Protein AF-A0A3Q9FJ84-F1 (afdb_monomer_lite)

Radius of gyration: 42.08 Å; chains: 1; bounding box: 73×73×122 Å

Secondary structure (DSSP, 8-state):
-------EEEETTTEEEE-HHHHHHHHTTHHHHHHHHHHHHHHHHHHHHHHHHHHHHHHHHHHHHHHHHHHHHHHHHHHHHHHHHHS-S--TTSSS--------------------------------------PPPPPPP-------

Structure (mmCIF, N/CA/C/O backbone):
data_AF-A0A3Q9FJ84-F1
#
_entry.id   AF-A0A3Q9FJ84-F1
#
loop_
_atom_site.group_PDB
_atom_site.id
_atom_site.type_symbol
_atom_site.label_atom_id
_atom_site.label_alt_id
_atom_site.label_comp_id
_atom_site.label_asym_id
_atom_site.label_entity_id
_atom_site.label_seq_id
_atom_site.pdbx_PDB_ins_code
_atom_site.Cartn_x
_atom_site.Cartn_y
_atom_site.Cartn_z
_atom_site.occupancy
_atom_site.B_iso_or_equiv
_atom_site.auth_seq_id
_atom_site.auth_comp_id
_atom_site.auth_asym_id
_atom_site.auth_atom_id
_atom_site.pdbx_PDB_model_num
ATOM 1 N N . MET A 1 1 ? 11.423 -20.406 -17.047 1.00 38.44 1 MET A N 1
ATOM 2 C CA . MET A 1 1 ? 10.551 -19.745 -18.042 1.00 38.44 1 MET A CA 1
ATOM 3 C C . MET A 1 1 ? 11.331 -18.610 -18.683 1.00 38.44 1 MET A C 1
ATOM 5 O O . MET A 1 1 ? 11.472 -17.560 -18.074 1.00 38.44 1 MET A O 1
ATOM 9 N N . THR A 1 2 ? 11.913 -18.832 -19.858 1.00 38.97 2 THR A N 1
ATOM 10 C CA . THR A 1 2 ? 12.602 -17.788 -20.625 1.00 38.97 2 THR A CA 1
ATOM 11 C C . THR A 1 2 ? 11.566 -17.025 -21.441 1.00 38.97 2 THR A C 1
ATOM 13 O O . THR A 1 2 ? 11.065 -17.511 -22.450 1.00 38.97 2 THR A O 1
ATOM 16 N N . THR A 1 3 ? 11.183 -15.840 -20.976 1.00 48.41 3 THR A N 1
ATOM 17 C CA . THR A 1 3 ? 10.421 -14.887 -21.786 1.00 48.41 3 THR A CA 1
ATOM 18 C C . THR A 1 3 ? 11.305 -14.413 -22.929 1.00 48.41 3 THR A C 1
ATOM 20 O O . THR A 1 3 ? 12.173 -13.565 -22.726 1.00 48.41 3 THR A O 1
ATOM 23 N N . GLU A 1 4 ? 11.104 -14.959 -24.126 1.00 56.22 4 GLU A N 1
ATOM 24 C CA . GLU A 1 4 ? 11.737 -14.418 -25.322 1.00 56.22 4 GLU A CA 1
ATOM 25 C C . GLU A 1 4 ? 11.296 -12.963 -25.498 1.00 56.22 4 GLU A C 1
ATOM 27 O O . GLU A 1 4 ? 10.110 -12.643 -25.651 1.00 56.22 4 GLU A O 1
ATOM 32 N N . LEU A 1 5 ? 12.264 -12.054 -25.406 1.00 62.16 5 LEU A N 1
ATOM 33 C CA 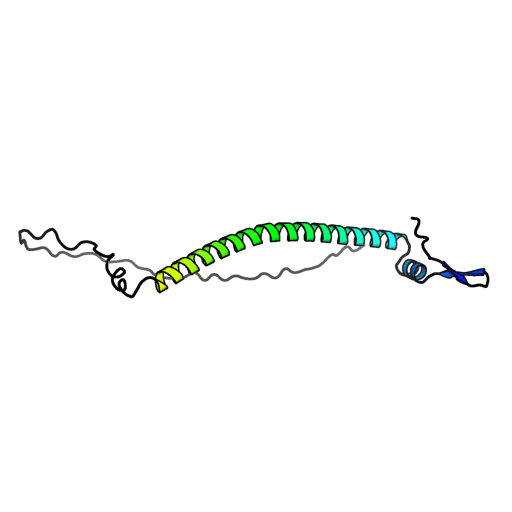. LEU A 1 5 ? 12.066 -10.639 -25.656 1.00 62.16 5 LEU A CA 1
ATOM 34 C C . LEU A 1 5 ? 11.735 -10.500 -27.147 1.00 62.16 5 LEU A C 1
ATOM 36 O O . LEU A 1 5 ? 12.631 -10.466 -27.984 1.00 62.16 5 LEU A O 1
ATOM 40 N N . LYS A 1 6 ? 10.435 -10.467 -27.476 1.00 70.06 6 LYS A N 1
ATOM 41 C CA . LYS A 1 6 ? 9.871 -10.242 -28.823 1.00 70.06 6 LYS A CA 1
ATOM 42 C C . LYS A 1 6 ? 10.249 -8.852 -29.358 1.00 70.06 6 LYS A C 1
ATOM 44 O O . LYS A 1 6 ? 9.405 -7.959 -29.455 1.00 70.06 6 LYS A O 1
ATOM 49 N N . LEU A 1 7 ? 11.533 -8.641 -29.619 1.00 68.06 7 LEU A N 1
ATOM 50 C CA . LEU A 1 7 ? 12.138 -7.364 -30.004 1.00 68.06 7 LEU A CA 1
ATOM 51 C C . LEU A 1 7 ? 12.165 -7.160 -31.507 1.00 68.06 7 LEU A C 1
ATOM 53 O O . LEU A 1 7 ? 12.239 -6.022 -31.962 1.00 68.06 7 LEU A O 1
ATOM 57 N N . LEU A 1 8 ? 12.065 -8.247 -32.259 1.00 69.00 8 LEU A N 1
ATOM 58 C CA . LEU A 1 8 ? 12.000 -8.239 -33.704 1.00 69.00 8 LEU A CA 1
ATOM 59 C C . LEU A 1 8 ? 10.720 -8.944 -34.132 1.00 69.00 8 LEU A C 1
ATOM 61 O O . LEU A 1 8 ? 10.370 -10.000 -33.602 1.00 69.00 8 LEU A O 1
ATOM 65 N N . THR A 1 9 ? 10.020 -8.339 -35.080 1.00 69.31 9 THR A N 1
ATOM 66 C CA . THR A 1 9 ? 8.947 -8.988 -35.822 1.00 69.31 9 THR A CA 1
ATOM 67 C C . THR A 1 9 ? 9.513 -9.407 -37.171 1.00 69.31 9 THR A C 1
ATOM 69 O O . THR A 1 9 ? 10.012 -8.589 -37.948 1.00 69.31 9 THR A O 1
ATOM 72 N N . LEU A 1 10 ? 9.496 -10.715 -37.420 1.00 66.06 10 LEU A N 1
ATOM 73 C CA . LEU A 1 10 ? 9.927 -11.292 -38.686 1.00 66.06 10 LEU A CA 1
ATOM 74 C C . LEU A 1 10 ? 8.773 -11.164 -39.678 1.00 66.06 10 LEU A C 1
ATOM 76 O O . LEU A 1 10 ? 7.691 -11.705 -39.452 1.00 66.06 10 LEU A O 1
ATOM 80 N N . ILE A 1 11 ? 8.991 -10.413 -40.755 1.00 67.94 11 ILE A N 1
ATOM 81 C CA . ILE A 1 11 ? 8.057 -10.350 -41.879 1.00 67.94 11 ILE A CA 1
ATOM 82 C C . ILE A 1 11 ? 8.504 -11.389 -42.908 1.00 67.94 11 ILE A C 1
ATOM 84 O O . ILE A 1 11 ? 9.704 -11.598 -43.088 1.00 67.94 11 ILE A O 1
ATOM 88 N N . ALA A 1 12 ? 7.537 -12.024 -43.580 1.00 57.12 12 ALA A N 1
ATOM 89 C CA . ALA A 1 12 ? 7.677 -13.165 -44.497 1.00 57.12 12 ALA A CA 1
ATOM 90 C C . ALA A 1 12 ? 8.763 -13.045 -45.595 1.00 57.12 12 ALA A C 1
ATOM 92 O O . ALA A 1 12 ? 9.072 -14.024 -46.261 1.00 57.12 12 ALA A O 1
ATOM 93 N N . SER A 1 13 ? 9.371 -11.873 -45.778 1.00 60.81 13 SER A N 1
ATOM 94 C CA . SER A 1 13 ? 10.388 -11.568 -46.785 1.00 60.81 13 SER A CA 1
ATOM 95 C C . SER A 1 13 ? 11.821 -11.467 -46.228 1.00 60.81 13 SER A C 1
ATOM 97 O O . SER A 1 13 ? 12.603 -10.660 -46.728 1.00 60.81 13 SER A O 1
ATOM 99 N N . ASN A 1 14 ? 12.175 -12.205 -45.166 1.00 64.81 14 ASN A N 1
ATOM 100 C CA . ASN A 1 14 ? 13.503 -12.143 -44.516 1.00 64.81 14 ASN A CA 1
ATOM 101 C C . ASN A 1 14 ? 13.903 -10.741 -43.999 1.00 64.81 14 ASN A C 1
ATOM 103 O O . ASN A 1 14 ? 15.074 -10.453 -43.755 1.00 64.81 14 ASN A O 1
ATOM 107 N N . LYS A 1 15 ? 12.921 -9.851 -43.813 1.00 68.44 15 LYS A N 1
ATOM 108 C CA . LYS A 1 15 ? 13.131 -8.492 -43.314 1.00 68.44 15 LYS A CA 1
ATOM 109 C C . LYS A 1 15 ? 12.715 -8.446 -41.847 1.00 68.44 15 LYS A C 1
ATOM 111 O O . LYS A 1 15 ? 11.548 -8.666 -41.523 1.00 68.44 15 LYS A O 1
ATOM 116 N N . ALA A 1 16 ? 13.672 -8.175 -40.966 1.00 73.75 16 ALA A N 1
ATOM 117 C CA . ALA A 1 16 ? 13.406 -7.962 -39.550 1.00 73.75 16 ALA A CA 1
ATOM 118 C C . ALA A 1 16 ? 13.038 -6.492 -39.318 1.00 73.75 16 ALA A C 1
ATOM 120 O O . ALA A 1 16 ? 13.796 -5.593 -39.687 1.00 73.75 16 ALA A O 1
ATOM 121 N N . ILE A 1 17 ? 11.877 -6.245 -38.712 1.00 80.38 17 ILE A N 1
ATOM 122 C CA . ILE A 1 17 ? 11.492 -4.914 -38.234 1.00 80.38 17 ILE A CA 1
ATOM 123 C C . ILE A 1 17 ? 11.591 -4.906 -36.710 1.00 80.38 17 ILE A C 1
ATOM 125 O O . ILE A 1 17 ? 11.306 -5.909 -36.051 1.00 80.38 17 ILE A O 1
ATOM 129 N N . LEU A 1 18 ? 12.012 -3.775 -36.138 1.00 82.25 18 LEU A N 1
ATOM 130 C CA . LEU A 1 18 ? 11.937 -3.574 -34.695 1.00 82.25 18 LEU A CA 1
ATOM 131 C C . LEU A 1 18 ? 10.477 -3.669 -34.243 1.00 82.25 18 LEU A C 1
ATOM 133 O O . LEU A 1 18 ? 9.612 -2.923 -34.699 1.00 82.25 18 LEU A O 1
ATOM 137 N N . SER A 1 19 ? 10.228 -4.565 -33.295 1.00 85.38 19 SER A N 1
ATOM 138 C CA . SER A 1 19 ? 8.983 -4.616 -32.535 1.00 85.38 19 SER A CA 1
ATOM 139 C C . SER A 1 19 ? 8.742 -3.276 -31.843 1.00 85.38 19 SER A C 1
ATOM 141 O O . SER A 1 19 ? 9.689 -2.558 -31.517 1.00 85.38 19 SER A O 1
ATOM 143 N N . GLU A 1 20 ? 7.485 -2.958 -31.537 1.00 85.31 20 GLU A N 1
ATOM 144 C CA . GLU A 1 20 ? 7.121 -1.720 -30.838 1.00 85.31 20 GLU A CA 1
ATOM 145 C C . GLU A 1 20 ? 7.921 -1.542 -29.533 1.00 85.31 20 GLU A C 1
ATOM 147 O O . GLU A 1 20 ? 8.359 -0.440 -29.205 1.00 85.31 20 GLU A O 1
ATOM 152 N N . LYS A 1 21 ? 8.206 -2.649 -28.830 1.00 83.69 21 LYS A N 1
ATOM 153 C CA . LYS A 1 21 ? 9.081 -2.648 -27.647 1.00 83.69 21 LYS A CA 1
ATOM 154 C C . LYS A 1 21 ? 10.519 -2.262 -27.987 1.00 83.69 21 LYS A C 1
ATOM 156 O O . LYS A 1 21 ? 11.089 -1.418 -27.306 1.00 83.69 21 LYS A O 1
ATOM 161 N N . GLY A 1 22 ? 11.090 -2.851 -29.037 1.00 85.44 22 GLY A N 1
ATOM 162 C CA . GLY A 1 22 ? 12.443 -2.532 -29.495 1.00 85.44 22 GLY A CA 1
ATOM 163 C C . GLY A 1 22 ? 12.568 -1.068 -29.914 1.00 85.44 22 GLY A C 1
ATOM 164 O O . GLY A 1 22 ? 13.526 -0.405 -29.525 1.00 85.44 22 GLY A O 1
ATOM 165 N N . LYS A 1 23 ? 11.556 -0.544 -30.619 1.00 88.44 23 LYS A N 1
ATOM 166 C CA . LYS A 1 23 ? 11.492 0.860 -31.044 1.00 88.44 23 LYS A CA 1
ATOM 167 C C . LYS A 1 23 ? 11.422 1.819 -29.851 1.00 88.44 23 LYS A C 1
ATOM 169 O O . LYS A 1 23 ? 12.210 2.756 -29.775 1.00 88.44 23 LYS A O 1
ATOM 174 N N . ARG A 1 24 ? 10.559 1.544 -28.866 1.00 87.06 24 ARG A N 1
ATOM 175 C CA . ARG A 1 24 ? 10.488 2.347 -27.631 1.00 87.06 24 ARG A CA 1
ATOM 176 C C . ARG A 1 24 ? 11.807 2.343 -26.862 1.00 87.06 24 ARG A C 1
ATOM 178 O O . ARG A 1 24 ? 12.199 3.375 -26.333 1.00 87.06 24 ARG A O 1
ATOM 185 N N . ILE A 1 25 ? 12.487 1.198 -26.789 1.00 90.00 25 ILE A N 1
ATOM 186 C CA . ILE A 1 25 ? 13.786 1.099 -26.114 1.00 90.00 25 ILE A CA 1
ATOM 187 C C . ILE A 1 25 ? 14.837 1.913 -26.870 1.00 90.00 25 ILE A C 1
ATOM 189 O O . ILE A 1 25 ? 15.569 2.665 -26.234 1.00 90.00 25 ILE A O 1
ATOM 193 N N . SER A 1 26 ? 14.892 1.831 -28.205 1.00 89.38 26 SER A N 1
ATOM 194 C CA . SER A 1 26 ? 15.849 2.628 -28.984 1.00 89.38 26 SER A CA 1
ATOM 195 C C . SER A 1 26 ? 15.589 4.132 -28.873 1.00 89.38 26 SER A C 1
ATOM 197 O O . SER A 1 26 ? 16.536 4.891 -28.696 1.00 89.38 26 SER A O 1
ATOM 199 N N . GLU A 1 27 ? 14.326 4.564 -28.920 1.00 91.50 27 GLU A N 1
ATOM 200 C CA . GLU A 1 27 ? 13.948 5.985 -28.844 1.00 91.50 27 GLU A CA 1
ATOM 201 C C . GLU A 1 27 ? 14.154 6.574 -27.442 1.00 91.50 27 GLU A C 1
ATOM 203 O O . GLU A 1 27 ? 14.563 7.725 -27.305 1.00 91.50 27 GLU A O 1
ATOM 208 N N . ASN A 1 28 ? 13.948 5.784 -26.385 1.00 88.44 28 ASN A N 1
ATOM 209 C CA . ASN A 1 28 ? 14.049 6.270 -25.008 1.00 88.44 28 ASN A CA 1
ATOM 210 C C . ASN A 1 28 ? 15.476 6.303 -24.443 1.00 88.44 28 ASN A C 1
ATOM 212 O O . ASN A 1 28 ? 15.630 6.591 -23.255 1.00 88.44 28 ASN A O 1
ATOM 216 N N . GLY A 1 29 ? 16.512 6.075 -25.257 1.00 91.19 29 GLY A N 1
ATOM 217 C CA . GLY A 1 29 ? 17.919 6.113 -24.830 1.00 91.19 29 GLY A CA 1
ATOM 218 C C . GLY A 1 29 ? 18.586 4.741 -24.702 1.00 91.19 29 GLY A C 1
ATOM 219 O O . GLY A 1 29 ? 19.630 4.618 -24.065 1.00 91.19 29 GLY A O 1
ATOM 220 N N . GLY A 1 30 ? 18.000 3.708 -25.307 1.00 92.31 30 GLY A N 1
ATOM 221 C CA . GLY A 1 30 ? 18.587 2.378 -25.426 1.00 92.31 30 GLY A CA 1
ATOM 222 C C . GLY A 1 30 ? 18.398 1.477 -24.204 1.00 92.31 30 GLY A C 1
ATOM 223 O O . GLY A 1 30 ? 17.694 1.781 -23.240 1.00 92.31 30 GLY A O 1
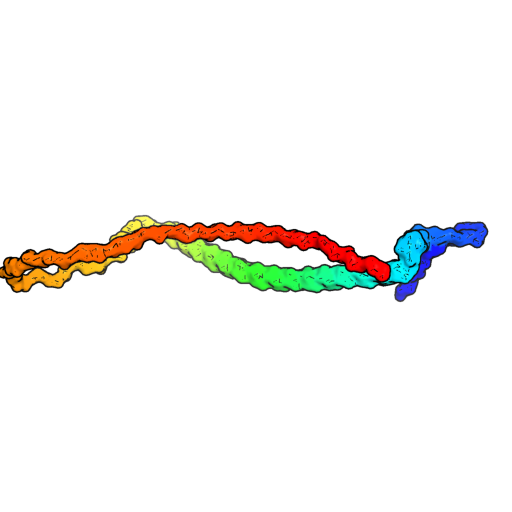ATOM 224 N N . TRP A 1 31 ? 19.056 0.319 -24.263 1.00 89.75 31 TRP A N 1
ATOM 225 C CA . TRP A 1 31 ? 18.940 -0.745 -23.264 1.00 89.75 31 TRP A CA 1
ATOM 226 C C . TRP A 1 31 ? 19.437 -0.353 -21.878 1.00 89.75 31 TRP A C 1
ATOM 228 O O . TRP A 1 31 ? 18.860 -0.784 -20.884 1.00 89.75 31 TRP A O 1
ATOM 238 N N . LEU A 1 32 ? 20.479 0.479 -21.805 1.00 91.62 32 LEU A N 1
ATOM 239 C CA . LEU A 1 32 ? 21.052 0.901 -20.529 1.00 91.62 32 LEU A CA 1
ATOM 240 C C . LEU A 1 32 ? 20.012 1.653 -19.689 1.00 91.62 32 LEU A C 1
ATOM 242 O O . LEU A 1 32 ? 19.772 1.307 -18.533 1.00 91.62 32 LEU A O 1
ATOM 246 N N . LYS A 1 33 ? 19.328 2.616 -20.317 1.00 92.06 33 LYS A N 1
ATOM 247 C CA . LYS A 1 33 ? 18.274 3.401 -19.676 1.00 92.06 33 LYS A CA 1
ATOM 248 C C . LYS A 1 33 ? 17.032 2.566 -19.379 1.00 92.06 33 LYS A C 1
ATOM 250 O O . LYS A 1 33 ? 16.440 2.716 -18.318 1.00 92.06 33 LYS A O 1
ATOM 255 N N . TYR A 1 34 ? 16.678 1.630 -20.260 1.00 91.50 34 TYR A N 1
ATOM 256 C CA . TYR A 1 34 ? 15.581 0.696 -20.003 1.00 91.50 34 TYR A CA 1
ATOM 257 C C . TYR A 1 34 ? 15.809 -0.144 -18.734 1.00 91.50 34 TYR A C 1
ATOM 259 O O . TYR A 1 34 ? 14.906 -0.271 -17.907 1.00 91.50 34 TYR A O 1
ATOM 267 N N . ILE A 1 35 ? 17.019 -0.684 -18.551 1.00 91.62 35 ILE A N 1
ATOM 268 C CA . ILE A 1 35 ? 17.376 -1.480 -17.366 1.00 91.62 35 ILE A CA 1
ATOM 269 C C . ILE A 1 35 ? 17.351 -0.615 -16.099 1.00 91.62 35 ILE A C 1
ATOM 271 O O . ILE A 1 35 ? 16.898 -1.070 -15.047 1.00 91.62 35 ILE A O 1
ATOM 275 N N . GLU A 1 36 ? 17.831 0.626 -16.181 1.00 93.25 36 GLU A N 1
ATOM 276 C CA . GLU A 1 36 ? 17.775 1.574 -15.066 1.00 93.25 36 GLU A CA 1
ATOM 277 C C . GLU A 1 36 ? 16.327 1.907 -14.675 1.00 93.25 36 GLU A C 1
ATOM 279 O O . GLU A 1 36 ? 15.967 1.818 -13.498 1.00 93.25 36 GLU A O 1
ATOM 284 N N . ASP A 1 37 ? 15.469 2.182 -15.658 1.00 91.19 37 ASP A N 1
ATOM 285 C CA . ASP A 1 37 ? 14.046 2.446 -15.444 1.00 91.19 37 ASP A CA 1
ATOM 286 C C . ASP A 1 37 ? 13.316 1.238 -14.840 1.00 91.19 37 ASP A C 1
ATOM 288 O O . ASP A 1 37 ? 12.459 1.406 -13.967 1.00 91.19 37 ASP A O 1
ATOM 292 N N . GLU A 1 38 ? 13.632 0.012 -15.269 1.00 90.25 38 GLU A N 1
ATOM 293 C CA . GLU A 1 38 ? 13.068 -1.204 -14.671 1.00 90.25 38 GLU A CA 1
ATOM 294 C C . GLU A 1 38 ? 13.485 -1.376 -13.209 1.00 90.25 38 GLU A C 1
ATOM 296 O O . GLU A 1 38 ? 12.627 -1.639 -12.360 1.00 90.25 38 GLU A O 1
ATOM 301 N N . LYS A 1 39 ? 14.769 -1.168 -12.886 1.00 92.56 39 LYS A N 1
ATOM 302 C CA . LYS A 1 39 ? 15.247 -1.192 -11.493 1.00 92.56 39 LYS A CA 1
ATOM 303 C C . LYS A 1 39 ? 14.525 -0.148 -10.651 1.00 92.56 39 LYS A C 1
ATOM 305 O O . LYS A 1 39 ? 14.020 -0.453 -9.572 1.00 92.56 39 LYS A O 1
ATOM 310 N N . LEU A 1 40 ? 14.390 1.063 -11.180 1.00 93.69 40 LEU A N 1
ATOM 311 C CA . LEU A 1 40 ? 13.742 2.163 -10.483 1.00 93.69 40 LEU A CA 1
ATOM 312 C C . LEU A 1 40 ? 12.242 1.906 -10.263 1.00 93.69 40 LEU A C 1
ATOM 314 O O . LEU A 1 40 ? 11.707 2.239 -9.201 1.00 93.69 40 LEU A O 1
ATOM 318 N N . LYS A 1 41 ? 11.558 1.269 -11.222 1.00 92.38 41 LYS A N 1
ATOM 319 C CA . LYS A 1 41 ? 10.171 0.7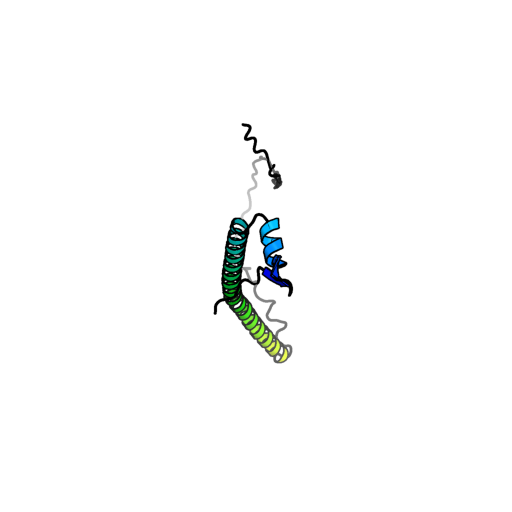99 -11.061 1.00 92.38 41 LYS A CA 1
ATOM 320 C C . LYS A 1 41 ? 10.059 -0.283 -9.988 1.00 92.38 41 LYS A C 1
ATOM 322 O O . LYS A 1 41 ? 9.178 -0.174 -9.136 1.00 92.38 41 LYS A O 1
ATOM 327 N N . ALA A 1 42 ? 10.958 -1.266 -9.988 1.00 92.75 42 ALA A N 1
ATOM 328 C CA . ALA A 1 42 ? 10.987 -2.317 -8.973 1.00 92.75 42 ALA A CA 1
ATOM 329 C C . ALA A 1 42 ? 11.250 -1.752 -7.566 1.00 92.75 42 ALA A C 1
ATOM 331 O O . ALA A 1 42 ? 10.639 -2.176 -6.588 1.00 92.75 42 ALA A O 1
ATOM 332 N N . ASP A 1 43 ? 12.107 -0.743 -7.439 1.00 93.44 43 ASP A N 1
ATOM 333 C CA . ASP A 1 43 ? 12.369 -0.107 -6.146 1.00 93.44 43 ASP A CA 1
ATOM 334 C C . ASP A 1 43 ? 11.211 0.785 -5.685 1.00 93.44 43 ASP A C 1
ATOM 336 O O . ASP A 1 43 ? 10.964 0.937 -4.485 1.00 93.44 43 ASP A O 1
ATOM 340 N N . ARG A 1 44 ? 10.459 1.385 -6.616 1.00 92.25 44 ARG A N 1
ATOM 341 C CA . ARG A 1 44 ? 9.200 2.071 -6.286 1.00 92.25 44 ARG A CA 1
ATOM 342 C C . ARG A 1 44 ? 8.140 1.084 -5.798 1.00 92.25 44 ARG A C 1
ATOM 344 O O . ARG A 1 44 ? 7.500 1.380 -4.791 1.00 92.25 44 ARG A O 1
ATOM 351 N N . SER A 1 45 ? 7.978 -0.070 -6.451 1.00 90.88 45 SER A N 1
ATOM 352 C CA . SER A 1 45 ? 7.000 -1.076 -6.014 1.00 90.88 45 SER A CA 1
ATOM 353 C C . SER A 1 45 ? 7.362 -1.640 -4.642 1.00 90.88 45 SER A C 1
ATOM 355 O O . SER A 1 45 ? 6.540 -1.566 -3.738 1.00 90.88 45 SER A O 1
ATOM 357 N N . LYS A 1 46 ? 8.623 -2.029 -4.414 1.00 92.12 46 LYS A N 1
ATOM 358 C CA . LYS A 1 46 ? 9.088 -2.503 -3.095 1.00 92.12 46 LYS A CA 1
ATOM 359 C C . LYS A 1 46 ? 8.836 -1.493 -1.976 1.00 92.12 46 LYS A C 1
ATOM 361 O O . LYS A 1 46 ? 8.456 -1.868 -0.869 1.00 92.12 46 LYS A O 1
ATOM 366 N N . ARG A 1 47 ? 9.063 -0.200 -2.242 1.00 89.94 47 ARG A N 1
ATOM 367 C CA . ARG A 1 47 ? 8.767 0.863 -1.269 1.00 89.94 47 ARG A CA 1
ATOM 368 C C . ARG A 1 47 ? 7.277 0.946 -0.980 1.00 89.94 47 ARG A C 1
ATOM 370 O O . ARG A 1 47 ? 6.913 1.043 0.188 1.00 89.94 47 ARG A O 1
ATOM 377 N N . LYS A 1 48 ? 6.438 0.890 -2.015 1.00 90.81 48 LYS A N 1
ATOM 378 C CA . LYS A 1 48 ? 4.983 0.886 -1.860 1.00 90.81 48 LYS A CA 1
ATOM 379 C C . LYS A 1 48 ? 4.524 -0.310 -1.028 1.00 90.81 48 LYS A C 1
ATOM 381 O O . LYS A 1 48 ? 3.813 -0.100 -0.057 1.00 90.81 48 LYS A O 1
ATOM 386 N N . ASP A 1 49 ? 4.997 -1.511 -1.341 1.00 90.75 49 ASP A N 1
ATOM 387 C CA . ASP A 1 49 ? 4.618 -2.740 -0.633 1.00 90.75 49 ASP A CA 1
ATOM 388 C C . ASP A 1 49 ? 5.023 -2.679 0.844 1.00 90.75 49 ASP A C 1
ATOM 390 O O . ASP A 1 49 ? 4.261 -3.050 1.736 1.00 90.75 49 ASP A O 1
ATOM 394 N N . LYS A 1 50 ? 6.211 -2.132 1.125 1.00 91.44 50 LYS A N 1
ATOM 395 C CA . LYS A 1 50 ? 6.684 -1.907 2.494 1.00 91.44 50 LYS A CA 1
ATOM 396 C C . LYS A 1 50 ? 5.799 -0.904 3.242 1.00 91.44 50 LYS A C 1
ATOM 398 O O . LYS A 1 50 ? 5.458 -1.141 4.398 1.00 91.44 50 LYS A O 1
ATOM 403 N N . TRP A 1 51 ? 5.423 0.199 2.597 1.00 90.38 51 TRP A N 1
ATOM 404 C CA . TRP A 1 51 ? 4.502 1.181 3.173 1.00 90.38 51 TRP A CA 1
ATOM 405 C C . TRP A 1 51 ? 3.120 0.593 3.433 1.00 90.38 51 TRP A C 1
ATOM 407 O O . TRP A 1 51 ? 2.580 0.800 4.516 1.00 90.38 51 TRP A O 1
ATOM 417 N N . ASP A 1 52 ? 2.584 -0.167 2.484 1.00 91.38 52 ASP A N 1
ATOM 418 C CA . ASP A 1 52 ? 1.273 -0.801 2.596 1.00 91.38 52 ASP A CA 1
ATOM 419 C C . ASP A 1 52 ? 1.255 -1.827 3.739 1.00 91.38 52 ASP A C 1
ATOM 421 O O . ASP A 1 52 ? 0.356 -1.830 4.581 1.00 91.38 52 ASP A O 1
ATOM 425 N N . TYR A 1 53 ? 2.331 -2.610 3.873 1.00 91.56 53 TYR A N 1
ATOM 426 C CA . TYR A 1 53 ? 2.523 -3.522 4.999 1.00 91.56 53 TYR A CA 1
ATOM 427 C C . TYR A 1 53 ? 2.513 -2.798 6.351 1.00 91.56 53 TYR A C 1
ATOM 429 O O . TYR A 1 53 ? 1.7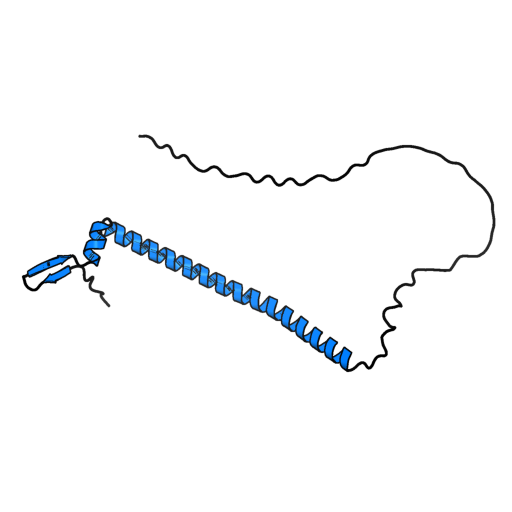90 -3.201 7.269 1.00 91.56 53 TYR A O 1
ATOM 437 N N . TYR A 1 54 ? 3.288 -1.717 6.495 1.00 89.12 54 TYR A N 1
ATOM 438 C CA . TYR A 1 54 ? 3.289 -0.955 7.745 1.00 89.12 54 TYR A CA 1
ATOM 439 C C . TYR A 1 54 ? 1.931 -0.318 8.011 1.00 89.12 54 TYR A C 1
ATOM 441 O O . TYR A 1 54 ? 1.430 -0.417 9.129 1.00 89.12 54 TYR A O 1
ATOM 449 N N . TYR A 1 55 ? 1.314 0.288 6.999 1.00 89.44 55 TYR A N 1
ATOM 450 C CA . TYR A 1 55 ? 0.009 0.925 7.125 1.00 89.44 55 TYR A CA 1
ATOM 451 C C . TYR A 1 55 ? -1.066 -0.071 7.576 1.00 89.44 55 TYR A C 1
ATOM 453 O O . TYR A 1 55 ? -1.790 0.193 8.540 1.00 89.44 55 TYR A O 1
ATOM 461 N N . SER A 1 56 ? -1.107 -1.255 6.960 1.00 83.94 56 SER A N 1
ATOM 462 C CA . SER A 1 56 ? -2.001 -2.343 7.362 1.00 83.94 56 SER A CA 1
ATOM 463 C C . SER A 1 56 ? -1.755 -2.774 8.810 1.00 83.94 56 SER A C 1
ATOM 465 O O . SER A 1 56 ? -2.704 -2.976 9.572 1.00 83.94 56 SER A O 1
ATOM 467 N N . LYS A 1 57 ? -0.486 -2.868 9.226 1.00 84.00 57 LYS A N 1
ATOM 468 C CA . LYS A 1 57 ? -0.126 -3.224 10.603 1.00 84.00 57 LYS A CA 1
ATOM 469 C C . LYS A 1 57 ? -0.586 -2.161 11.605 1.00 84.00 57 LYS A C 1
ATOM 471 O O . LYS A 1 57 ? -1.168 -2.513 12.628 1.00 84.00 57 LYS A O 1
ATOM 476 N N . TYR A 1 58 ? -0.382 -0.877 11.310 1.00 85.56 58 TYR A N 1
ATOM 477 C CA . TYR A 1 58 ? -0.831 0.217 12.176 1.00 85.56 58 TYR A CA 1
ATOM 478 C C . TYR A 1 58 ? -2.355 0.272 12.295 1.00 85.56 58 TYR A C 1
ATOM 480 O O . TYR A 1 58 ? -2.868 0.400 13.406 1.00 85.56 58 TYR A O 1
ATOM 488 N N . ARG A 1 59 ? -3.080 0.113 11.180 1.00 86.62 59 ARG A N 1
ATOM 489 C CA . ARG A 1 59 ? -4.549 0.115 11.170 1.00 86.62 59 ARG A CA 1
ATOM 490 C C . ARG A 1 59 ? -5.135 -1.007 12.022 1.00 86.62 59 ARG A C 1
ATOM 492 O O . ARG A 1 59 ? -6.126 -0.780 12.706 1.00 86.62 59 ARG A O 1
ATOM 499 N N . TYR A 1 60 ? -4.526 -2.194 12.001 1.00 84.69 60 TYR A N 1
ATOM 500 C CA . TYR A 1 60 ? -4.960 -3.302 12.849 1.00 84.69 60 TYR A CA 1
ATOM 501 C C . TYR A 1 60 ? -4.896 -2.917 14.333 1.00 84.69 60 TYR A C 1
ATOM 503 O O . TYR A 1 60 ? -5.894 -3.023 15.038 1.00 84.69 60 TYR A O 1
ATOM 511 N N . PHE A 1 61 ? -3.759 -2.394 14.798 1.00 82.81 61 PHE A N 1
ATOM 512 C CA . PHE A 1 61 ? -3.596 -2.022 16.206 1.00 82.81 61 PHE A CA 1
ATOM 513 C C . PHE A 1 61 ? -4.528 -0.886 16.645 1.00 82.81 61 PHE A C 1
ATOM 515 O O . PHE A 1 61 ? -5.145 -0.980 17.706 1.00 82.81 61 PHE A O 1
ATOM 522 N N . THR A 1 62 ? -4.662 0.175 15.846 1.00 87.06 62 THR A N 1
ATOM 523 C CA . THR A 1 62 ? -5.503 1.323 16.223 1.00 87.06 62 THR A CA 1
ATOM 524 C C . THR A 1 62 ? -6.992 0.994 16.177 1.00 87.06 62 THR A C 1
ATOM 526 O O . THR A 1 62 ? -7.745 1.464 17.032 1.00 87.06 62 THR A O 1
ATOM 529 N N . TYR A 1 63 ? -7.419 0.143 15.237 1.00 90.12 63 TYR A N 1
ATOM 530 C CA . TYR A 1 63 ? -8.810 -0.292 15.129 1.00 90.12 63 TYR A CA 1
ATOM 531 C C . TYR A 1 63 ? -9.276 -1.032 16.383 1.00 90.12 63 TYR A C 1
ATOM 533 O O . TYR A 1 63 ? -10.325 -0.694 16.924 1.00 90.12 63 TYR A O 1
ATOM 541 N N . TRP A 1 64 ? -8.484 -1.982 16.891 1.00 89.69 64 TRP A N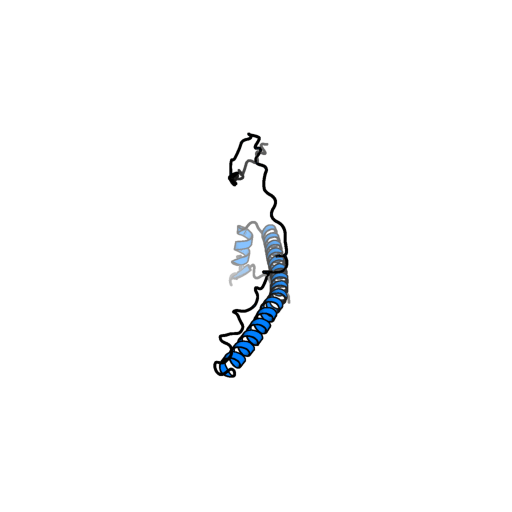 1
ATOM 542 C CA . TRP A 1 64 ? -8.845 -2.744 18.093 1.00 89.69 64 TRP A CA 1
ATOM 543 C C . TRP A 1 64 ? -8.992 -1.868 19.336 1.00 89.69 64 TRP A C 1
ATOM 545 O O . TRP A 1 64 ? -9.863 -2.124 20.170 1.00 89.69 64 TRP A O 1
ATOM 555 N N . TRP A 1 65 ? -8.178 -0.819 19.455 1.00 90.38 65 TRP A N 1
ATOM 556 C CA . TRP A 1 65 ? -8.235 0.072 20.610 1.00 90.38 65 TRP A CA 1
ATOM 557 C C . TRP A 1 65 ? -9.502 0.931 20.595 1.00 90.38 65 TRP A C 1
ATOM 559 O O . TRP A 1 65 ? -10.258 0.926 21.565 1.00 90.38 65 TRP A O 1
ATOM 569 N N . ILE A 1 66 ? -9.799 1.576 19.461 1.00 92.56 66 ILE A N 1
ATOM 570 C CA . ILE A 1 66 ? -11.025 2.373 19.280 1.00 92.56 66 ILE A CA 1
ATOM 571 C C . ILE A 1 66 ? -12.268 1.481 19.399 1.00 92.56 66 ILE A C 1
ATOM 573 O O . ILE A 1 66 ? -13.245 1.855 20.050 1.00 92.56 66 ILE A O 1
ATOM 577 N N . PHE A 1 67 ? -12.223 0.282 18.814 1.00 94.56 67 PHE A N 1
ATOM 578 C CA . PHE A 1 67 ? -13.307 -0.690 18.901 1.00 94.56 67 PHE A CA 1
ATOM 579 C C . PHE A 1 67 ? -13.586 -1.094 20.353 1.00 94.56 67 PHE A C 1
ATOM 581 O O . PHE A 1 67 ? -14.740 -1.094 20.769 1.00 94.56 67 PHE A O 1
ATOM 588 N N . SER A 1 68 ? -12.545 -1.346 21.152 1.00 94.88 68 SER A N 1
ATOM 589 C CA . SER A 1 68 ? -12.699 -1.700 22.570 1.00 94.88 68 SER A CA 1
ATOM 590 C C . SER A 1 68 ? -13.378 -0.588 23.374 1.00 94.88 68 SER A C 1
ATOM 592 O O . SER A 1 68 ? -14.311 -0.865 24.127 1.00 94.88 68 SER A O 1
ATOM 594 N N . PHE A 1 69 ? -12.981 0.675 23.179 1.00 96.19 69 PHE A N 1
ATOM 595 C CA . PHE A 1 69 ? -13.658 1.810 23.822 1.00 96.19 69 PHE A CA 1
ATOM 596 C C . PHE A 1 69 ? -15.127 1.919 23.407 1.00 96.19 69 PHE A C 1
ATOM 598 O O . PHE A 1 69 ? -15.988 2.146 24.257 1.00 96.19 69 PHE A O 1
ATOM 605 N N . SER A 1 70 ? -15.417 1.714 22.120 1.00 96.50 70 SER A N 1
ATOM 606 C CA . SER A 1 70 ? -16.786 1.732 21.600 1.00 96.50 70 SER A CA 1
ATOM 607 C C . SER A 1 70 ? -17.648 0.634 22.230 1.00 96.50 70 SER A C 1
ATOM 609 O O . SER A 1 70 ? -18.760 0.905 22.678 1.00 96.50 70 SER A O 1
ATOM 611 N N . VAL A 1 71 ? -17.117 -0.588 22.357 1.00 97.38 71 VAL A N 1
ATOM 612 C CA . VAL A 1 71 ? -17.821 -1.711 22.997 1.00 97.38 71 VAL A CA 1
ATOM 613 C C . VAL A 1 71 ? -18.126 -1.413 24.467 1.00 97.38 71 VAL A C 1
ATOM 615 O O . VAL A 1 71 ? -19.251 -1.635 24.909 1.00 97.38 71 VAL A O 1
ATOM 618 N N . ILE A 1 72 ? -17.170 -0.862 25.220 1.00 97.19 72 ILE A N 1
ATOM 619 C CA . ILE A 1 72 ? -17.384 -0.497 26.631 1.00 97.19 72 ILE A CA 1
ATOM 620 C C . ILE A 1 72 ? -18.468 0.582 26.754 1.00 97.19 72 ILE A C 1
ATOM 622 O O . ILE A 1 72 ? -19.392 0.442 27.558 1.00 97.19 72 ILE A O 1
ATOM 626 N N . ALA A 1 73 ? -18.394 1.634 25.933 1.00 96.88 73 ALA A N 1
ATOM 627 C CA . ALA A 1 73 ? -19.391 2.702 25.917 1.00 96.88 73 ALA A CA 1
ATOM 628 C C . ALA A 1 73 ? -20.787 2.179 25.543 1.00 96.88 73 ALA A C 1
ATOM 630 O O . ALA A 1 73 ? -21.783 2.572 26.150 1.00 96.88 73 ALA A O 1
ATOM 631 N N . PHE A 1 74 ? -20.859 1.253 24.586 1.00 97.44 74 PHE A N 1
ATOM 632 C CA . PHE A 1 74 ? -22.104 0.622 24.161 1.00 97.44 74 PHE A CA 1
ATOM 633 C C . PHE A 1 74 ? -22.741 -0.210 25.279 1.00 97.44 74 PHE A C 1
ATOM 635 O O . PHE A 1 74 ? -23.933 -0.067 25.545 1.00 97.44 74 PHE A O 1
ATOM 642 N N . ILE A 1 75 ? -21.949 -1.018 25.992 1.00 97.00 75 ILE A N 1
ATOM 643 C CA . ILE A 1 75 ? -22.435 -1.812 27.131 1.00 97.00 75 ILE A CA 1
ATOM 644 C C . ILE A 1 75 ? -22.958 -0.898 28.247 1.00 97.00 75 ILE A C 1
ATOM 646 O O . ILE A 1 75 ? -24.050 -1.134 28.761 1.00 97.00 75 ILE A O 1
ATOM 650 N N . LEU A 1 76 ? -22.225 0.168 28.592 1.00 96.31 76 LEU A N 1
ATOM 651 C CA . LEU A 1 76 ? -22.668 1.150 29.592 1.00 96.31 76 LEU A CA 1
ATOM 652 C C . LEU A 1 76 ? -23.957 1.862 29.167 1.00 96.31 76 LEU A C 1
ATOM 654 O O . LEU A 1 76 ? -24.849 2.069 29.988 1.00 96.31 76 LEU A O 1
ATOM 658 N N . SER A 1 77 ? -24.074 2.207 27.884 1.00 96.50 77 SER A N 1
ATOM 659 C CA . SER A 1 77 ? -25.278 2.826 27.330 1.00 96.50 77 SER A CA 1
ATOM 660 C C . SER A 1 77 ? -26.491 1.904 27.455 1.00 96.50 77 SER A C 1
ATOM 662 O O . SER A 1 77 ? -27.531 2.342 27.944 1.00 96.50 77 SER A O 1
ATOM 664 N N . ILE A 1 78 ? -26.346 0.620 27.107 1.00 96.38 78 ILE A N 1
ATOM 665 C CA . ILE A 1 78 ? -27.412 -0.377 27.274 1.00 96.38 78 ILE A CA 1
ATOM 666 C C . ILE A 1 78 ? -27.762 -0.559 28.752 1.00 96.38 78 ILE A C 1
ATOM 668 O O . ILE A 1 78 ? -28.940 -0.589 29.098 1.00 96.38 78 ILE A O 1
ATOM 672 N N . TYR A 1 79 ? -26.763 -0.659 29.628 1.00 95.62 79 TYR A N 1
ATOM 673 C CA . TYR A 1 79 ? -26.985 -0.832 31.062 1.00 95.62 79 TYR A CA 1
ATOM 674 C C . TYR A 1 79 ? -27.788 0.331 31.659 1.00 95.62 79 TYR A C 1
ATOM 676 O O . TYR A 1 79 ? -28.802 0.105 32.322 1.00 95.62 79 TYR A O 1
ATOM 684 N N . ASN A 1 80 ? -27.395 1.572 31.353 1.00 92.88 80 ASN A N 1
ATOM 685 C CA . ASN A 1 80 ? -28.133 2.763 31.771 1.00 92.88 80 ASN A CA 1
ATOM 686 C C . ASN A 1 80 ? -29.541 2.791 31.168 1.00 92.88 80 ASN A C 1
ATOM 688 O O . ASN A 1 80 ? -30.501 3.101 31.869 1.00 92.88 80 ASN A O 1
ATOM 692 N N . PHE A 1 81 ? -29.693 2.429 29.893 1.00 93.44 81 PHE A N 1
ATOM 693 C CA . PHE A 1 81 ? -30.997 2.380 29.236 1.00 93.44 81 PHE A CA 1
ATOM 694 C C . PHE A 1 81 ? -31.944 1.381 29.918 1.00 93.44 81 PHE A C 1
ATOM 696 O O . PHE A 1 81 ? -33.084 1.730 30.224 1.00 93.44 81 PHE A O 1
ATOM 703 N N . ILE A 1 82 ? -31.462 0.178 30.248 1.00 91.44 82 ILE A N 1
ATOM 704 C CA . ILE A 1 82 ? -32.244 -0.831 30.978 1.00 91.44 82 ILE A CA 1
ATOM 705 C C . ILE A 1 82 ? -32.595 -0.336 32.385 1.00 91.44 82 ILE A C 1
ATOM 707 O O . ILE A 1 82 ? -33.754 -0.453 32.779 1.00 91.44 82 ILE A O 1
ATOM 711 N N . GLN A 1 83 ? -31.654 0.266 33.124 1.00 87.81 83 GLN A N 1
ATOM 712 C CA . GLN A 1 83 ? -31.957 0.856 34.436 1.00 87.81 83 GLN A CA 1
ATOM 713 C C . GLN A 1 83 ? -33.034 1.942 34.349 1.00 87.81 83 GLN A C 1
ATOM 715 O O . GLN A 1 83 ? -33.933 1.984 35.185 1.00 87.81 83 GLN A O 1
ATOM 720 N N . THR A 1 84 ? -32.973 2.797 33.328 1.00 85.00 84 THR A N 1
ATOM 721 C CA . THR A 1 84 ? -33.948 3.881 33.133 1.00 85.00 84 THR A CA 1
ATOM 722 C C . THR A 1 84 ? -35.342 3.327 32.821 1.00 85.00 84 THR A C 1
ATOM 724 O O . THR A 1 84 ? -36.339 3.894 33.257 1.00 85.00 84 THR A O 1
ATOM 727 N N . LEU A 1 85 ? -35.426 2.199 32.105 1.00 83.44 85 LEU A N 1
ATOM 728 C CA . LEU A 1 85 ? -36.691 1.516 31.811 1.00 83.44 85 LEU A CA 1
ATOM 729 C C . LEU A 1 85 ? -37.242 0.718 33.004 1.00 83.44 85 LEU A C 1
ATOM 731 O O . LEU A 1 85 ? -38.456 0.622 33.166 1.00 83.44 85 LEU A O 1
ATOM 735 N N . GLN A 1 86 ? -36.367 0.132 33.825 1.00 76.38 86 GLN A N 1
ATOM 736 C CA . GLN A 1 86 ? -36.744 -0.678 34.990 1.00 76.38 86 GLN A CA 1
ATOM 737 C C . GLN A 1 86 ? -36.977 0.138 36.262 1.00 76.38 86 GLN A C 1
ATOM 739 O O . GLN A 1 86 ? -37.529 -0.401 37.219 1.00 76.38 86 GLN A O 1
ATOM 744 N N . SER A 1 87 ? -36.561 1.405 36.297 1.00 61.88 87 SER A N 1
ATOM 745 C CA . SER A 1 87 ? -36.772 2.297 37.433 1.00 61.88 87 SER A CA 1
ATOM 746 C C . SER A 1 87 ? -38.053 3.114 37.221 1.00 61.88 87 SER A C 1
ATOM 748 O O . SER A 1 87 ? -38.022 4.156 36.559 1.00 61.88 87 SER A O 1
ATOM 750 N N . PRO A 1 88 ? -39.216 2.682 37.751 1.00 59.47 88 PRO A N 1
ATOM 751 C CA . PRO A 1 88 ? -40.399 3.522 37.778 1.00 59.47 88 PRO A CA 1
ATOM 752 C C . PRO A 1 88 ? -40.121 4.712 38.700 1.00 59.47 88 PRO A C 1
ATOM 754 O O . PRO A 1 88 ? -40.211 4.599 39.918 1.00 59.47 88 PRO A O 1
ATOM 757 N N . ARG A 1 89 ? -39.748 5.847 38.101 1.00 57.47 89 ARG A N 1
ATOM 758 C CA . ARG A 1 89 ? -39.991 7.220 38.577 1.00 57.47 89 ARG A CA 1
ATOM 759 C C . ARG A 1 89 ? -40.020 7.394 40.108 1.00 57.47 89 ARG A C 1
ATOM 761 O O . ARG A 1 89 ? -40.999 7.906 40.629 1.00 57.47 89 ARG A O 1
ATOM 768 N N . ASN A 1 90 ? -38.960 7.019 40.823 1.00 53.22 90 ASN A N 1
ATOM 769 C CA . ASN A 1 90 ? -38.852 7.288 42.267 1.00 53.22 90 ASN A CA 1
ATOM 770 C C . ASN A 1 90 ? -37.505 7.903 42.689 1.00 53.22 90 ASN A C 1
ATOM 772 O O . ASN A 1 90 ? -37.275 8.091 43.879 1.00 53.22 90 ASN A O 1
ATOM 776 N N . GLU A 1 91 ? -36.628 8.283 41.751 1.00 56.19 91 GLU A N 1
ATOM 777 C CA . GLU A 1 91 ? -35.307 8.850 42.085 1.00 56.19 91 GLU A CA 1
ATOM 778 C C . GLU A 1 91 ? -35.013 10.227 41.465 1.00 56.19 91 GLU A C 1
ATOM 780 O O . GLU A 1 91 ? -33.860 10.620 41.344 1.00 56.19 91 GLU A O 1
ATOM 785 N N . VAL A 1 92 ? -36.038 11.034 41.168 1.00 55.00 92 VAL A N 1
ATOM 786 C CA . VAL A 1 92 ? -35.839 12.457 40.794 1.00 55.00 92 VAL A CA 1
ATOM 787 C C . VAL A 1 92 ? -35.245 13.295 41.953 1.00 55.00 92 VAL A C 1
ATOM 789 O O . VAL A 1 92 ? -34.865 14.440 41.756 1.00 55.00 92 VAL A O 1
ATOM 792 N N . ASN A 1 93 ? -35.072 12.728 43.155 1.00 52.22 93 ASN A N 1
ATOM 793 C CA . ASN A 1 93 ? -34.643 13.470 44.347 1.00 52.22 93 ASN A CA 1
ATOM 794 C C . ASN A 1 93 ? -33.249 13.111 44.901 1.00 52.22 93 ASN A C 1
ATOM 796 O O . ASN A 1 93 ? -32.925 13.560 45.998 1.00 52.22 93 ASN A O 1
ATOM 800 N N . LYS A 1 94 ? -32.400 12.334 44.208 1.00 53.44 94 LYS A N 1
ATOM 801 C CA . LYS A 1 94 ? -31.059 11.994 44.748 1.00 53.44 94 LYS A CA 1
ATOM 802 C C . LYS A 1 94 ? -29.905 12.901 44.308 1.00 53.44 94 LYS A C 1
ATOM 804 O O . LYS A 1 94 ? -28.816 12.777 44.862 1.00 53.44 94 LYS A O 1
ATOM 809 N N . GLU A 1 95 ? -30.127 13.865 43.415 1.00 52.88 95 GLU A N 1
ATOM 810 C CA . GLU A 1 95 ? -29.068 14.798 42.978 1.00 52.88 95 GLU A CA 1
ATOM 811 C C . GLU A 1 95 ? -29.103 16.186 43.649 1.00 52.88 95 GLU A C 1
ATOM 813 O O . GLU A 1 95 ? -28.244 17.017 43.376 1.00 52.88 95 GLU A O 1
ATOM 818 N N . ALA A 1 96 ? -30.011 16.439 44.601 1.00 51.47 96 ALA A N 1
ATOM 819 C CA . ALA A 1 96 ? -30.077 17.722 45.317 1.00 51.47 96 ALA A CA 1
ATOM 820 C C . ALA A 1 96 ? -29.362 17.743 46.688 1.00 51.47 96 ALA A C 1
ATOM 822 O O . ALA A 1 96 ? -29.542 18.683 47.460 1.00 51.47 96 ALA A O 1
ATOM 823 N N . THR A 1 97 ? -28.565 16.732 47.056 1.00 50.94 97 THR A N 1
ATOM 824 C CA . THR A 1 97 ? -27.938 16.691 48.396 1.00 50.94 97 THR A CA 1
ATOM 825 C C . THR A 1 97 ? -26.493 16.201 48.359 1.00 50.94 97 THR A C 1
ATOM 827 O O . THR A 1 97 ? -26.167 15.138 48.879 1.00 50.94 97 THR A O 1
ATOM 830 N N . ARG A 1 98 ? -25.596 17.006 47.775 1.00 49.91 98 ARG A N 1
ATOM 831 C CA . ARG A 1 98 ? -24.154 16.999 48.101 1.00 49.91 98 ARG A CA 1
ATOM 832 C C . ARG A 1 98 ? -23.560 18.412 48.109 1.00 49.91 98 ARG A C 1
ATOM 834 O O . ARG A 1 98 ? -22.564 18.685 47.453 1.00 49.91 98 ARG A O 1
ATOM 841 N N . THR A 1 99 ? -24.135 19.282 48.928 1.00 52.91 99 THR A N 1
ATOM 842 C CA . THR A 1 99 ? -23.399 20.368 49.590 1.00 52.91 99 THR A CA 1
ATOM 843 C C . THR A 1 99 ? -23.949 20.537 51.004 1.00 52.91 99 THR A C 1
ATOM 845 O O . THR A 1 99 ? -25.056 21.034 51.185 1.00 52.91 99 THR A O 1
ATOM 848 N N . PRO A 1 100 ? -23.177 20.129 52.023 1.00 50.03 100 PRO A N 1
ATOM 849 C CA . PRO A 1 100 ? -23.190 20.868 53.274 1.00 50.03 100 PRO A CA 1
ATOM 850 C C . PRO A 1 100 ? -21.747 21.167 53.690 1.00 50.03 100 PRO A C 1
ATOM 852 O O . PRO A 1 100 ? -21.093 20.360 54.345 1.00 50.03 100 PRO A O 1
ATOM 855 N N . ILE A 1 101 ? -21.235 22.338 53.307 1.00 54.06 101 ILE A N 1
ATOM 856 C CA . ILE A 1 101 ? -20.074 22.918 53.987 1.00 54.06 101 ILE A CA 1
ATOM 857 C C . ILE A 1 101 ? -20.621 23.909 55.013 1.00 54.06 101 ILE A C 1
ATOM 859 O O . ILE A 1 101 ? -21.063 24.998 54.668 1.00 54.06 101 ILE A O 1
ATOM 863 N N . GLN A 1 102 ? -20.613 23.444 56.262 1.00 51.78 102 GLN A N 1
ATOM 864 C CA . GLN A 1 102 ? -20.437 24.211 57.496 1.00 51.78 102 GLN A CA 1
ATOM 865 C C . GLN A 1 102 ? -21.280 25.484 57.658 1.00 51.78 102 GLN A C 1
ATOM 867 O O . GLN A 1 102 ? -20.839 26.597 57.383 1.00 51.78 102 GLN A O 1
ATOM 872 N N . GLN A 1 103 ? -22.446 25.327 58.280 1.00 53.00 103 GLN A N 1
ATOM 873 C CA . GLN A 1 103 ? -22.980 26.360 59.160 1.00 53.00 103 GLN A CA 1
ATOM 874 C C . GLN A 1 103 ? -23.205 25.771 60.553 1.00 53.00 103 GLN A C 1
ATOM 876 O O . GLN A 1 103 ? -23.819 24.717 60.686 1.00 53.00 103 GLN A O 1
ATOM 881 N N . ARG A 1 104 ? -22.741 26.542 61.546 1.00 49.47 104 ARG A N 1
ATOM 882 C CA . ARG A 1 104 ? -22.852 26.402 63.007 1.00 49.47 104 ARG A CA 1
ATOM 883 C C . ARG A 1 104 ? -21.902 25.422 63.690 1.00 49.47 104 ARG A C 1
ATOM 885 O O . ARG A 1 104 ? -22.169 24.236 63.753 1.00 49.47 104 ARG A O 1
ATOM 892 N N . GLU A 1 105 ? -20.894 25.991 64.346 1.00 47.22 105 GLU A N 1
ATOM 893 C CA . GLU A 1 105 ? -20.820 26.011 65.814 1.00 47.22 105 GLU A CA 1
ATOM 894 C C . GLU A 1 105 ? -19.879 27.142 66.260 1.00 47.22 105 GLU A C 1
ATOM 896 O O . GLU A 1 105 ? -18.768 27.264 65.751 1.00 47.22 105 GLU A O 1
ATOM 901 N N . GLY A 1 106 ? -20.348 28.014 67.160 1.00 46.34 106 GLY A N 1
ATOM 902 C CA . GLY A 1 106 ? -19.521 29.082 67.732 1.00 46.34 106 GLY A CA 1
ATOM 903 C C . GLY A 1 106 ? -20.233 30.384 68.101 1.00 46.34 106 GLY A C 1
ATOM 904 O O . GLY A 1 106 ? -19.632 31.443 67.972 1.00 46.34 106 GLY A O 1
ATOM 905 N N . GLU A 1 107 ? -21.488 30.346 68.557 1.00 52.09 107 GLU A N 1
ATOM 906 C CA . GLU A 1 107 ? -22.088 31.476 69.275 1.00 52.09 107 GLU A CA 1
ATOM 907 C C . GLU A 1 107 ? -22.152 31.127 70.767 1.00 52.09 107 GLU A C 1
ATOM 909 O O . GLU A 1 107 ? -23.049 30.414 71.208 1.00 52.09 107 GLU A O 1
ATOM 914 N N . ALA A 1 108 ? -21.176 31.608 71.542 1.00 48.75 108 ALA A N 1
ATOM 915 C CA . ALA A 1 108 ? -21.323 31.808 72.982 1.00 48.75 108 ALA A CA 1
ATOM 916 C C . ALA A 1 108 ? -20.338 32.880 73.494 1.00 48.75 108 ALA A C 1
ATOM 918 O O . ALA A 1 108 ? -19.171 32.611 73.756 1.00 48.75 108 ALA A O 1
ATOM 919 N N . ALA A 1 109 ? -20.887 34.082 73.697 1.00 49.81 109 ALA A N 1
ATOM 920 C CA . ALA A 1 109 ? -20.525 35.054 74.734 1.00 49.81 109 ALA A CA 1
ATOM 921 C C . ALA A 1 109 ? -19.175 35.806 74.650 1.00 49.81 109 ALA A C 1
ATOM 923 O O . ALA A 1 109 ? -18.166 35.364 75.193 1.00 49.81 109 ALA A O 1
ATOM 924 N N . LYS A 1 110 ? -19.221 37.057 74.155 1.00 48.66 110 LYS A N 1
ATOM 925 C CA . LYS A 1 110 ? -18.984 38.308 74.931 1.00 48.66 110 LYS A CA 1
ATOM 926 C C . LYS A 1 110 ? -18.821 39.524 73.991 1.00 48.66 110 LYS A C 1
ATOM 928 O O . LYS A 1 110 ? -18.073 39.429 73.023 1.00 48.66 110 LYS A O 1
ATOM 933 N N . PRO A 1 111 ? -19.472 40.671 74.266 1.00 50.97 111 PRO A N 1
ATOM 934 C CA . PRO A 1 111 ? -19.342 41.875 73.453 1.00 50.97 111 PRO A CA 1
ATOM 935 C C . PRO A 1 111 ? -18.221 42.772 73.992 1.00 50.97 111 PRO A C 1
ATOM 937 O O . PRO A 1 111 ? -18.306 43.228 75.125 1.00 50.97 111 PRO A O 1
ATOM 940 N N . HIS A 1 112 ? -17.209 43.083 73.180 1.00 43.25 112 HIS A N 1
ATOM 941 C CA . HIS A 1 112 ? -16.347 44.245 73.417 1.00 43.25 112 HIS A CA 1
ATOM 942 C C . HIS A 1 112 ? -15.994 44.938 72.095 1.00 43.25 112 HIS A C 1
ATOM 944 O O . HIS A 1 112 ? -15.168 44.495 71.307 1.00 43.25 112 HIS A O 1
ATOM 950 N N . THR A 1 113 ? -16.740 46.016 71.874 1.00 41.34 113 THR A N 1
ATOM 951 C CA . THR A 1 113 ? -16.341 47.326 71.345 1.00 41.34 113 THR A CA 1
ATOM 952 C C . THR A 1 113 ? -14.868 47.560 70.982 1.00 41.34 113 THR A C 1
ATOM 954 O O . THR A 1 113 ? -13.980 47.354 71.804 1.00 41.34 113 THR A O 1
ATOM 957 N N . SER A 1 114 ? -14.708 48.233 69.835 1.00 40.25 114 SER A N 1
ATOM 958 C CA . SER A 1 114 ? -13.644 49.194 69.497 1.00 40.25 114 SER A CA 1
ATOM 959 C C . SER A 1 114 ? -12.276 48.632 69.097 1.00 40.25 114 SER A C 1
ATOM 961 O O . SER A 1 114 ? -11.479 48.245 69.936 1.00 40.25 114 SER A O 1
ATOM 963 N N . SER A 1 115 ? -11.896 48.787 67.827 1.00 43.28 115 SER A N 1
ATOM 964 C CA . SER A 1 115 ? -11.165 49.996 67.420 1.00 43.28 115 SER A CA 1
ATOM 965 C C . SER A 1 115 ? -11.028 50.068 65.896 1.00 43.28 115 SER A C 1
ATOM 967 O O . SER A 1 115 ? -10.739 49.086 65.218 1.00 43.28 115 SER A O 1
ATOM 969 N N . SER A 1 116 ? -11.275 51.261 65.376 1.00 54.81 116 SER A N 1
ATOM 970 C CA . SER A 1 116 ? -10.970 51.708 64.027 1.00 54.81 116 SER A CA 1
ATOM 971 C C . SER A 1 116 ? -9.588 52.359 64.024 1.00 54.81 116 SER A C 1
ATOM 973 O O . SER A 1 116 ? -9.434 53.350 64.734 1.00 54.81 116 SER A O 1
ATOM 975 N N . VAL A 1 117 ? -8.643 51.902 63.197 1.00 47.09 117 VAL A N 1
ATOM 976 C CA . VAL A 1 117 ? -7.568 52.755 62.648 1.00 47.09 117 VAL A CA 1
ATOM 977 C C . VAL A 1 117 ? -7.164 52.238 61.251 1.00 47.09 117 VAL A C 1
ATOM 979 O O . VAL A 1 117 ? -6.961 51.033 61.100 1.00 47.09 117 VAL A O 1
ATOM 982 N N . PRO A 1 118 ? -7.070 53.123 60.236 1.00 58.00 118 PRO A N 1
ATOM 983 C CA . PRO A 1 118 ? -6.732 52.813 58.844 1.00 58.00 118 PRO A CA 1
ATOM 984 C C . PRO A 1 118 ? -5.257 53.107 58.512 1.00 58.00 118 PRO A C 1
ATOM 986 O O . PRO A 1 118 ? -4.627 53.871 59.235 1.00 58.00 118 PRO A O 1
ATOM 989 N N . GLN A 1 119 ? -4.767 52.563 57.386 1.00 40.69 119 GLN A N 1
ATOM 990 C CA . GLN A 1 119 ? -3.651 52.994 56.500 1.00 40.69 119 GLN A CA 1
ATOM 991 C C . GLN A 1 119 ? -3.134 51.730 55.764 1.00 40.69 119 GLN A C 1
ATOM 993 O O . GLN A 1 119 ? -3.146 50.652 56.340 1.00 40.69 119 GLN A O 1
ATOM 998 N N . THR A 1 120 ? -2.740 51.705 54.490 1.00 40.50 120 THR A N 1
ATOM 999 C CA . THR A 1 120 ? -2.132 52.739 53.647 1.00 40.50 120 THR A CA 1
ATOM 1000 C C . THR A 1 120 ? -2.247 52.340 52.170 1.00 40.50 120 THR A C 1
ATOM 1002 O O . THR A 1 120 ? -2.517 51.193 51.824 1.00 40.50 120 THR A O 1
ATOM 1005 N N . SER A 1 121 ? -2.037 53.348 51.340 1.00 46.75 121 SER A N 1
ATOM 1006 C CA . SER A 1 121 ? -2.082 53.453 49.891 1.00 46.75 121 SER A CA 1
ATOM 1007 C C . SER A 1 121 ? -1.043 52.644 49.096 1.00 46.75 121 SER A C 1
ATOM 1009 O O . SER A 1 121 ? 0.000 52.252 49.607 1.00 46.75 121 SER A O 1
ATOM 1011 N N . ASP A 1 122 ? -1.352 52.556 47.797 1.00 38.53 122 ASP A N 1
ATOM 1012 C CA . ASP A 1 122 ? -0.460 52.419 46.637 1.00 38.53 122 ASP A CA 1
ATOM 1013 C C . ASP A 1 122 ? 0.058 51.034 46.227 1.00 38.53 122 ASP A C 1
ATOM 1015 O O . ASP A 1 122 ? 0.887 50.412 46.881 1.00 38.53 122 ASP A O 1
ATOM 1019 N N . SER A 1 123 ? -0.344 50.614 45.020 1.00 51.34 123 SER A N 1
ATOM 1020 C CA . SER A 1 123 ? 0.515 50.601 43.814 1.00 51.34 123 SER A CA 1
ATOM 1021 C C . SER A 1 123 ? -0.005 49.530 42.832 1.00 51.34 123 SER A C 1
ATOM 1023 O O . SER A 1 123 ? 0.005 48.343 43.128 1.00 51.34 123 SER A O 1
ATOM 1025 N N . LEU A 1 124 ? -0.752 49.915 41.793 1.00 46.38 124 LEU A N 1
ATOM 1026 C CA . LEU A 1 124 ? -0.294 50.194 40.420 1.00 46.38 124 LEU A CA 1
ATOM 1027 C C . LEU A 1 124 ? -0.055 48.937 39.540 1.00 46.38 124 LEU A C 1
ATOM 1029 O O . LEU A 1 124 ? 0.800 48.111 39.832 1.00 46.38 124 LEU A O 1
ATOM 1033 N N . LYS A 1 125 ? -0.733 48.942 38.375 1.00 46.81 125 LYS A N 1
ATOM 1034 C CA . LYS A 1 125 ? -0.507 48.199 37.107 1.00 46.81 125 LYS A CA 1
ATOM 1035 C C . LYS A 1 125 ? -1.150 46.813 36.880 1.00 46.81 125 LYS A C 1
ATOM 1037 O O . LYS A 1 125 ? -0.574 45.770 37.153 1.00 46.81 125 LYS A O 1
ATOM 1042 N N . THR A 1 126 ? -2.262 46.834 36.139 1.00 48.16 126 THR A N 1
ATOM 1043 C CA . THR A 1 126 ? -2.477 46.057 34.886 1.00 48.16 126 THR A CA 1
ATOM 1044 C C . THR A 1 126 ? -1.610 46.653 33.745 1.00 48.16 126 THR A C 1
ATOM 1046 O O . THR A 1 126 ? -1.221 47.814 33.921 1.00 48.16 126 THR A O 1
ATOM 1049 N N . PRO A 1 127 ? -1.300 46.009 32.583 1.00 55.94 127 PRO A N 1
ATOM 1050 C CA . PRO A 1 127 ? -2.139 45.132 31.730 1.00 55.94 127 PRO A CA 1
ATOM 1051 C C . PRO A 1 127 ? -1.423 43.846 31.228 1.00 55.94 127 PRO A C 1
ATOM 1053 O O . PRO A 1 127 ? -0.207 43.740 31.276 1.00 55.94 127 PRO A O 1
ATOM 1056 N N . ASN A 1 128 ? -2.120 42.744 30.944 1.00 40.88 128 ASN A N 1
ATOM 1057 C CA . ASN A 1 128 ? -2.999 42.404 29.811 1.00 40.88 128 ASN A CA 1
ATOM 1058 C C . ASN A 1 128 ? -2.255 41.882 28.559 1.00 40.88 128 ASN A C 1
ATOM 1060 O O . ASN A 1 128 ? -1.575 42.630 27.868 1.00 40.88 128 ASN A O 1
ATOM 1064 N N . GLN A 1 129 ? -2.468 40.580 28.329 1.00 40.66 129 GLN A N 1
ATOM 1065 C CA . GLN A 1 129 ? -2.468 39.805 27.082 1.00 40.66 129 GLN A CA 1
ATOM 1066 C C . GLN A 1 129 ? -1.396 40.086 26.021 1.00 40.66 129 GLN A C 1
ATOM 1068 O O . GLN A 1 129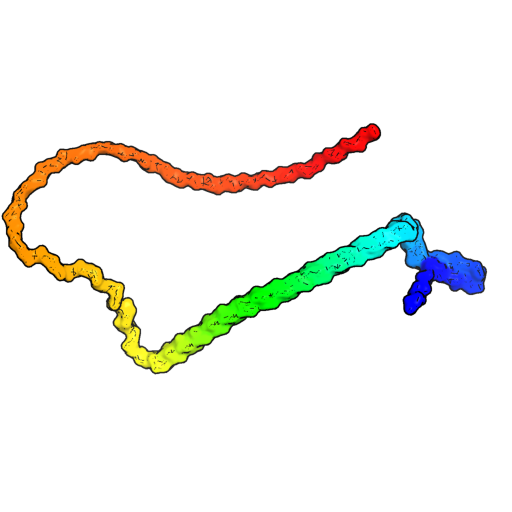 ? -1.507 40.983 25.190 1.00 40.66 129 GLN A O 1
ATOM 1073 N N . GLU A 1 130 ? -0.428 39.174 25.969 1.00 43.19 130 GLU A N 1
ATOM 1074 C CA . GLU A 1 130 ? 0.504 39.010 24.862 1.00 43.19 130 GLU A CA 1
ATOM 1075 C C . GLU A 1 130 ? -0.160 38.215 23.723 1.00 43.19 130 GLU A C 1
ATOM 1077 O O . GLU A 1 130 ? -0.627 37.085 23.887 1.00 43.19 130 GLU A O 1
ATOM 1082 N N . ASN A 1 131 ? -0.244 38.870 22.566 1.00 46.19 131 ASN A N 1
ATOM 1083 C CA . ASN A 1 131 ? -0.721 38.338 21.298 1.00 46.19 131 ASN A CA 1
ATOM 1084 C C . ASN A 1 131 ? 0.302 37.353 20.713 1.00 46.19 131 ASN A C 1
ATOM 1086 O O . ASN A 1 131 ? 1.415 37.746 20.373 1.00 46.19 131 ASN A O 1
ATOM 1090 N N . ASN A 1 132 ? -0.098 36.098 20.497 1.00 47.91 132 ASN A N 1
ATOM 1091 C CA . ASN A 1 132 ? 0.672 35.144 19.696 1.00 47.91 132 ASN A CA 1
ATOM 1092 C C . ASN A 1 132 ? 0.437 35.396 18.199 1.00 47.91 132 ASN A C 1
ATOM 1094 O O . ASN A 1 132 ? -0.512 34.887 17.602 1.00 47.91 132 ASN A O 1
ATOM 1098 N N . SER A 1 133 ? 1.323 36.178 17.586 1.00 47.94 133 SER A N 1
ATOM 1099 C CA . SER A 1 133 ? 1.458 36.308 16.134 1.00 47.94 133 SER A CA 1
ATOM 1100 C C . SER A 1 133 ? 2.383 35.216 15.585 1.00 47.94 133 SER A C 1
ATOM 1102 O O . SER A 1 133 ? 3.606 35.336 15.640 1.00 47.94 133 SER A O 1
ATOM 1104 N N . LEU A 1 134 ? 1.792 34.153 15.032 1.00 49.72 134 LEU A N 1
ATOM 1105 C CA . LEU A 1 134 ? 2.473 33.153 14.205 1.00 49.72 134 LEU A CA 1
ATOM 1106 C C . LEU A 1 134 ? 2.774 33.768 12.825 1.00 49.72 134 LEU A C 1
ATOM 1108 O O . LEU A 1 134 ? 1.898 33.847 11.963 1.00 49.72 134 LEU A O 1
ATOM 1112 N N . GLN A 1 135 ? 4.010 34.228 12.620 1.00 49.72 135 GLN A N 1
ATOM 1113 C CA . GLN A 1 135 ? 4.530 34.537 11.288 1.00 49.72 135 GLN A CA 1
ATOM 1114 C C . GLN A 1 135 ? 4.906 33.236 10.572 1.00 49.72 135 GLN A C 1
ATOM 1116 O O . GLN A 1 135 ? 5.766 32.484 11.023 1.00 49.72 135 GLN A O 1
ATOM 1121 N N . PHE A 1 136 ? 4.250 32.990 9.440 1.00 50.75 136 PHE A N 1
ATOM 1122 C CA . PHE A 1 136 ? 4.665 32.012 8.443 1.00 50.75 136 PHE A CA 1
ATOM 1123 C C . PHE A 1 136 ? 5.816 32.591 7.613 1.00 50.75 136 PHE A C 1
ATOM 1125 O O . PHE A 1 136 ? 5.656 33.618 6.954 1.00 50.75 136 PHE A O 1
ATOM 1132 N N . GLU A 1 137 ? 6.959 31.911 7.622 1.00 58.31 137 GLU A N 1
ATOM 1133 C CA . GLU A 1 137 ? 8.072 32.166 6.710 1.00 58.31 137 GLU A CA 1
ATOM 1134 C C . GLU A 1 137 ? 7.889 31.329 5.425 1.00 58.31 137 GLU A C 1
ATOM 1136 O O . GLU A 1 137 ? 7.692 30.114 5.519 1.00 58.31 137 GLU A O 1
ATOM 1141 N N . PRO A 1 138 ? 7.949 31.912 4.215 1.00 60.31 138 PRO A N 1
ATOM 1142 C CA . PRO A 1 138 ? 8.071 31.126 2.993 1.00 60.31 138 PRO A CA 1
ATOM 1143 C C . PRO A 1 138 ? 9.544 30.850 2.649 1.00 60.31 138 PRO A C 1
ATOM 1145 O O . PRO A 1 138 ? 10.321 31.769 2.378 1.00 60.31 138 PRO A O 1
ATOM 1148 N N . GLN A 1 139 ? 9.898 29.561 2.581 1.00 51.66 139 GLN A N 1
ATOM 1149 C CA . GLN A 1 139 ? 11.138 29.069 1.974 1.00 51.66 139 GLN A CA 1
ATOM 1150 C C . GLN A 1 139 ? 11.256 29.550 0.520 1.00 51.66 139 GLN A C 1
ATOM 1152 O O . GLN A 1 139 ? 10.378 29.294 -0.304 1.00 51.66 139 GLN A O 1
ATOM 1157 N N . LYS A 1 140 ? 12.373 30.208 0.193 1.00 58.00 140 LYS A N 1
ATOM 1158 C CA . LYS A 1 140 ? 12.777 30.482 -1.189 1.00 58.00 140 LYS A CA 1
ATOM 1159 C C . LYS A 1 140 ? 13.679 29.367 -1.701 1.00 58.00 140 LYS A C 1
ATOM 1161 O O . LYS A 1 140 ? 14.790 29.170 -1.214 1.00 58.00 140 LYS A O 1
ATOM 1166 N N . ASP A 1 141 ? 13.183 28.694 -2.728 1.00 58.53 141 ASP A N 1
ATOM 1167 C CA . ASP A 1 141 ? 13.939 27.827 -3.615 1.00 58.53 141 ASP A CA 1
ATOM 1168 C C . ASP A 1 141 ? 14.963 28.599 -4.465 1.00 58.53 141 ASP A C 1
ATOM 1170 O O . ASP A 1 141 ? 14.747 29.740 -4.877 1.00 58.53 141 ASP A O 1
ATOM 1174 N N . SER A 1 142 ? 15.995 27.851 -4.864 1.00 51.34 142 SER A N 1
ATOM 1175 C CA . SER A 1 142 ? 16.797 27.984 -6.091 1.00 51.34 142 SER A CA 1
ATOM 1176 C C . SER A 1 142 ? 17.882 29.073 -6.171 1.00 51.34 142 SER A C 1
ATOM 1178 O O . SER A 1 142 ? 17.612 30.258 -6.288 1.00 51.34 142 SER A O 1
ATOM 1180 N N . LEU A 1 143 ? 19.144 28.633 -6.273 1.00 58.19 143 LEU A N 1
ATOM 1181 C CA . LEU A 1 143 ? 19.902 28.716 -7.531 1.00 58.19 143 LEU A CA 1
ATOM 1182 C C . LEU A 1 143 ? 21.189 27.870 -7.447 1.00 58.19 143 LEU A C 1
ATOM 1184 O O . LEU A 1 143 ? 22.129 28.185 -6.722 1.00 58.19 143 LEU A O 1
ATOM 1188 N N . LYS A 1 144 ? 21.252 26.796 -8.243 1.00 55.00 144 LYS A N 1
ATOM 1189 C CA . LYS A 1 144 ? 22.516 26.172 -8.652 1.00 55.00 144 LYS A CA 1
ATOM 1190 C C . LYS A 1 144 ? 23.112 27.027 -9.771 1.00 55.00 144 LYS A C 1
ATOM 1192 O O . LYS A 1 144 ? 22.578 27.023 -10.876 1.00 55.00 144 LYS A O 1
ATOM 1197 N N . GLN A 1 145 ? 24.242 27.679 -9.524 1.00 57.28 145 GLN A N 1
ATOM 1198 C CA . GLN A 1 145 ? 25.180 28.056 -10.582 1.00 57.28 145 GLN A CA 1
ATOM 1199 C C . GLN A 1 145 ? 26.404 27.147 -10.478 1.00 57.28 145 GLN A C 1
ATOM 1201 O O . GLN A 1 145 ? 27.194 27.246 -9.545 1.00 57.28 145 GLN A O 1
ATOM 1206 N N . LYS A 1 146 ? 26.552 26.241 -11.445 1.00 58.91 146 LYS A N 1
ATOM 1207 C CA . LYS A 1 146 ? 27.834 25.612 -11.763 1.00 58.91 146 LYS A CA 1
ATOM 1208 C C . LYS A 1 146 ? 28.128 25.991 -13.210 1.00 58.91 146 LYS A C 1
ATOM 1210 O O . LYS A 1 146 ? 27.565 25.412 -14.134 1.00 58.91 146 LYS A O 1
ATOM 1215 N N . SER A 1 147 ? 28.905 27.056 -13.370 1.00 62.97 147 SER A N 1
ATOM 1216 C CA . SER A 1 147 ? 29.449 27.497 -14.649 1.00 62.97 147 SER A CA 1
ATOM 1217 C C . SER A 1 147 ? 30.857 26.926 -14.780 1.00 62.97 147 SER A C 1
ATOM 1219 O O . SER A 1 147 ? 31.645 27.120 -13.862 1.00 62.97 147 SER A O 1
ATOM 1221 N N . LYS A 1 148 ? 31.073 26.237 -15.907 1.00 59.03 148 LYS A N 1
ATOM 1222 C CA . LYS A 1 148 ? 32.325 25.879 -16.600 1.00 59.03 148 LYS A CA 1
ATOM 1223 C C . LYS A 1 148 ? 33.503 25.366 -15.774 1.00 59.03 148 LYS A C 1
ATOM 1225 O O . LYS A 1 148 ? 34.163 26.171 -15.091 1.00 59.03 148 LYS A O 1
#

Sequence (148 aa):
MTTELKLLTLIASNKAILSEKGKRISENGGWLKYIEDEKLKADRSKRKDKWDYYYSKYRYFTYWWIFSFSVIAFILSIYNFIQTLQSPRNEVNKEATRTPIQQREGEAAKPHTSSSVPQTSDSLKTPNQENNSLQFEPQKDSLKQKSK

Foldseek 3Di:
DDDDPPQWDQDPPRDTDGDPVVVCQVVVPHDVVVVVVVVVVVVVVVVVVVVVVVVVVVCVVVVVVVVVVVVVVVVVVVVVVVCVVPDPPDPPPPPPDDDDDDDDDDDDDDDDDDDDDDDDDDDDDDDDDDDDDDDDDDDDDDDDDDDD

pLDDT: mean 70.72, std 19.81, range [38.44, 97.44]